Protein AF-A0A9D7F982-F1 (afdb_monomer_lite)

Radius of gyration: 15.93 Å; chains: 1; bounding box: 38×30×41 Å

Foldseek 3Di:
DPPDDAAEAEDCDPVVQVVVCVVVVPHHYYHRDLVPDDLVVVVVSCVPPAAQEAEEEQDDPQQDPPDPPNPPPDCSLCVLVSVLVNCLVRLHNKYKYKDAPSVVVPPCVQVVSQVSSCVSNVHRKDKDWDAVVVVVDPDGGIMIMIID

Structure (mmCIF, N/CA/C/O backbone):
data_AF-A0A9D7F982-F1
#
_entry.id   AF-A0A9D7F982-F1
#
loop_
_atom_site.group_PDB
_atom_site.id
_atom_site.type_symbol
_atom_site.label_atom_id
_atom_site.label_alt_id
_atom_site.label_comp_id
_atom_site.label_asym_id
_atom_site.label_entity_id
_atom_site.label_seq_id
_atom_site.pdbx_PDB_ins_code
_atom_site.Cartn_x
_atom_site.Cartn_y
_atom_site.Cartn_z
_atom_site.occupancy
_atom_site.B_iso_or_equiv
_atom_site.auth_seq_id
_atom_site.auth_comp_id
_atom_site.auth_asym_id
_atom_site.auth_atom_id
_atom_site.pdbx_PDB_model_num
ATOM 1 N N . MET A 1 1 ? -15.956 -8.334 -7.360 1.00 76.94 1 MET A N 1
ATOM 2 C CA . MET A 1 1 ? -15.111 -7.874 -6.231 1.00 76.94 1 MET A CA 1
ATOM 3 C C . MET A 1 1 ? -14.757 -9.078 -5.370 1.00 76.94 1 MET A C 1
ATOM 5 O O . MET A 1 1 ? -15.532 -10.022 -5.370 1.00 76.94 1 MET A O 1
ATOM 9 N N . ALA A 1 2 ? -13.615 -9.062 -4.675 1.00 89.44 2 ALA A N 1
ATOM 10 C CA . ALA A 1 2 ? -13.079 -10.226 -3.953 1.00 89.44 2 ALA A CA 1
ATOM 11 C C . ALA A 1 2 ? -13.659 -10.450 -2.535 1.00 89.44 2 ALA A C 1
ATOM 13 O O . ALA A 1 2 ? -13.202 -11.344 -1.837 1.00 89.44 2 ALA A O 1
ATOM 14 N N . GLY A 1 3 ? -14.651 -9.658 -2.106 1.00 94.00 3 GLY A N 1
ATOM 15 C CA . GLY A 1 3 ? -15.371 -9.868 -0.839 1.00 94.00 3 GLY A CA 1
ATOM 16 C C . GLY A 1 3 ? -14.781 -9.190 0.406 1.00 94.00 3 GLY A C 1
ATOM 17 O O . GLY A 1 3 ? -15.322 -9.381 1.487 1.00 94.00 3 GLY A O 1
ATOM 18 N N . PHE A 1 4 ? -13.718 -8.390 0.274 1.00 93.44 4 PHE A N 1
ATOM 19 C CA . PHE A 1 4 ? -13.154 -7.600 1.378 1.00 93.44 4 PHE A CA 1
ATOM 20 C C . PHE A 1 4 ? -13.937 -6.304 1.633 1.00 93.44 4 PHE A C 1
ATOM 22 O O . PHE A 1 4 ? -14.456 -5.691 0.698 1.00 93.44 4 PHE A O 1
ATOM 29 N N . GLU A 1 5 ? -13.951 -5.860 2.890 1.00 93.25 5 GLU A N 1
ATOM 30 C CA . GLU A 1 5 ? -14.476 -4.557 3.308 1.00 93.25 5 GLU A CA 1
ATOM 31 C C . GLU A 1 5 ? -13.341 -3.531 3.406 1.00 93.25 5 GLU A C 1
ATOM 33 O O . GLU A 1 5 ? -12.280 -3.803 3.970 1.00 93.25 5 GLU A O 1
ATOM 38 N N . ILE A 1 6 ? -13.560 -2.330 2.868 1.00 94.19 6 ILE A N 1
ATOM 39 C CA . ILE A 1 6 ? -12.580 -1.250 2.970 1.00 94.19 6 ILE A CA 1
ATOM 40 C C . ILE A 1 6 ? -12.813 -0.494 4.276 1.00 94.19 6 ILE A C 1
ATOM 42 O O . ILE A 1 6 ? -13.826 0.177 4.430 1.00 94.19 6 ILE A O 1
ATOM 46 N N . ALA A 1 7 ? -11.854 -0.568 5.198 1.00 93.12 7 ALA A N 1
ATOM 47 C CA . ALA A 1 7 ? -11.948 0.134 6.476 1.00 93.12 7 ALA A CA 1
ATOM 48 C C . ALA A 1 7 ? -11.544 1.615 6.373 1.00 93.12 7 ALA A C 1
ATOM 50 O O . ALA A 1 7 ? -12.203 2.481 6.951 1.00 93.12 7 ALA A O 1
ATOM 51 N N . ILE A 1 8 ? -10.444 1.905 5.665 1.00 94.75 8 ILE A N 1
ATOM 52 C CA . ILE A 1 8 ? -9.855 3.247 5.560 1.00 94.75 8 ILE A CA 1
ATOM 53 C C . ILE A 1 8 ? -9.261 3.464 4.161 1.00 94.75 8 ILE A C 1
ATOM 55 O O . ILE A 1 8 ? -8.578 2.586 3.637 1.00 94.75 8 ILE A O 1
ATOM 59 N N . GLY A 1 9 ? -9.466 4.651 3.582 1.00 95.31 9 GLY A N 1
ATOM 60 C CA . GLY A 1 9 ? -8.725 5.152 2.415 1.00 95.31 9 GLY A CA 1
ATOM 61 C C . GLY A 1 9 ? -7.849 6.360 2.764 1.00 95.31 9 GLY A C 1
ATOM 62 O O . GLY A 1 9 ? -8.221 7.164 3.614 1.00 95.31 9 GLY A O 1
ATOM 63 N N . CYS A 1 10 ? -6.692 6.527 2.120 1.00 95.12 10 CYS A N 1
ATOM 64 C CA . CYS A 1 10 ? -5.817 7.685 2.333 1.00 95.12 10 CYS A CA 1
ATOM 65 C C . CYS A 1 10 ? -5.196 8.149 1.016 1.00 95.12 10 CYS A C 1
ATOM 67 O O . CYS A 1 10 ? -4.648 7.340 0.275 1.00 95.12 10 CYS A O 1
ATOM 69 N N . ASP A 1 11 ? -5.251 9.450 0.747 1.00 95.38 11 ASP A N 1
ATOM 70 C CA . ASP A 1 11 ? -4.644 10.077 -0.428 1.00 95.38 11 ASP A CA 1
ATOM 71 C C . ASP A 1 11 ? -4.368 11.559 -0.117 1.00 95.38 11 ASP A C 1
ATOM 73 O O . ASP A 1 11 ? -5.102 12.198 0.639 1.00 95.38 11 ASP A O 1
ATOM 77 N N . ILE A 1 12 ? -3.307 12.118 -0.695 1.00 94.75 12 ILE A N 1
ATOM 78 C CA . ILE A 1 12 ? -2.966 13.542 -0.575 1.00 94.75 12 ILE A CA 1
ATOM 79 C C . ILE A 1 12 ? -3.834 14.418 -1.492 1.00 94.75 12 ILE A C 1
ATOM 81 O O . ILE A 1 12 ? -3.961 15.624 -1.283 1.00 94.75 12 ILE A O 1
ATOM 85 N N . HIS A 1 13 ? -4.434 13.823 -2.521 1.00 96.06 13 HIS A N 1
ATOM 86 C CA . HIS A 1 13 ? -5.156 14.518 -3.569 1.00 96.06 13 HIS A CA 1
ATOM 87 C C . HIS A 1 13 ? -6.659 14.588 -3.264 1.00 96.06 13 HIS A C 1
ATOM 89 O O . HIS A 1 13 ? -7.383 13.590 -3.298 1.00 96.06 13 HIS A O 1
ATOM 95 N N . GLN A 1 14 ? -7.155 15.804 -3.013 1.00 97.19 14 GLN A N 1
ATOM 96 C CA . GLN A 1 14 ? -8.559 16.054 -2.664 1.00 97.19 14 GLN A CA 1
ATOM 97 C C . GLN A 1 14 ? -9.563 15.483 -3.682 1.00 97.19 14 GLN A C 1
ATOM 99 O O . GLN A 1 14 ? -10.505 14.825 -3.240 1.00 97.19 14 GLN A O 1
ATOM 104 N N . PRO A 1 15 ? -9.397 15.647 -5.011 1.00 97.94 15 PRO A N 1
ATOM 105 C CA . PRO A 1 15 ? -10.303 15.027 -5.980 1.00 97.94 15 PRO A CA 1
ATOM 106 C C . PRO A 1 15 ? -10.348 13.494 -5.896 1.00 97.94 15 PRO A C 1
ATOM 108 O O . PRO A 1 15 ? -11.419 12.909 -6.079 1.00 97.94 15 PRO A O 1
ATOM 111 N N . SER A 1 16 ? -9.221 12.845 -5.574 1.00 96.94 16 SER A N 1
ATOM 112 C CA . SER A 1 16 ? -9.170 11.391 -5.369 1.00 96.94 16 SER A CA 1
ATOM 113 C C . SER A 1 16 ? -10.005 10.994 -4.154 1.00 96.94 16 SER A C 1
ATOM 115 O O . SER A 1 16 ? -10.853 10.113 -4.263 1.00 96.94 16 SER A O 1
ATOM 117 N N . ILE A 1 17 ? -9.847 11.699 -3.027 1.00 97.31 17 ILE A N 1
ATOM 118 C CA . ILE A 1 17 ? -10.647 11.470 -1.812 1.00 97.31 17 ILE A CA 1
ATOM 119 C C . ILE A 1 17 ? -12.132 11.736 -2.049 1.00 97.31 17 ILE A C 1
ATOM 121 O O . ILE A 1 17 ? -12.968 10.951 -1.610 1.00 97.31 17 ILE A O 1
ATOM 125 N N . THR A 1 18 ? -12.480 12.811 -2.757 1.00 97.31 18 THR A N 1
ATOM 126 C CA . THR A 1 18 ? -13.876 13.116 -3.095 1.00 97.31 18 THR A CA 1
ATOM 127 C C . THR A 1 18 ? -14.493 11.978 -3.903 1.00 97.31 18 THR A C 1
ATOM 129 O O . THR A 1 18 ? -15.548 11.467 -3.538 1.00 97.31 18 THR A O 1
ATOM 132 N N . THR A 1 19 ? -13.801 11.519 -4.948 1.00 97.88 19 THR A N 1
ATOM 133 C CA . THR A 1 19 ? -14.250 10.386 -5.769 1.00 97.88 19 THR A CA 1
ATOM 134 C C . THR A 1 19 ? -14.352 9.103 -4.945 1.00 97.88 19 THR A C 1
ATOM 136 O O . THR A 1 19 ? -15.335 8.371 -5.057 1.00 97.88 19 THR A O 1
ATOM 139 N N . PHE A 1 20 ? -13.368 8.838 -4.084 1.00 97.25 20 PHE A N 1
ATOM 140 C CA . PHE A 1 20 ? -13.359 7.675 -3.207 1.00 97.25 20 PHE A CA 1
ATOM 141 C C . PHE A 1 20 ? -14.578 7.669 -2.278 1.00 97.25 20 PHE A C 1
ATOM 143 O O . PHE A 1 20 ? -15.300 6.676 -2.266 1.00 97.25 20 PHE A O 1
ATOM 150 N N . LYS A 1 21 ? -14.867 8.784 -1.591 1.00 96.56 21 LYS A N 1
ATOM 151 C CA . LYS A 1 21 ? -16.040 8.933 -0.711 1.00 96.56 21 LYS A CA 1
ATOM 152 C C . LYS A 1 21 ? -17.358 8.724 -1.450 1.00 96.56 21 LYS A C 1
ATOM 154 O O . LYS A 1 21 ? -18.229 8.042 -0.929 1.00 96.56 21 LYS A O 1
ATOM 159 N N . THR A 1 22 ? -17.498 9.254 -2.666 1.00 97.12 22 THR A N 1
ATOM 160 C CA . THR A 1 22 ? -18.712 9.053 -3.476 1.00 97.12 22 THR A CA 1
ATOM 161 C C . THR A 1 22 ? -18.982 7.571 -3.747 1.00 97.12 22 THR A C 1
ATOM 163 O O . THR A 1 22 ? -20.133 7.150 -3.752 1.00 97.12 22 THR A O 1
ATOM 166 N N . ASN A 1 23 ? -17.929 6.770 -3.939 1.00 96.12 23 ASN A N 1
ATOM 167 C CA . ASN A 1 23 ? -18.045 5.332 -4.200 1.00 96.12 23 ASN A CA 1
ATOM 168 C C . ASN A 1 23 ? -18.026 4.473 -2.919 1.00 96.12 23 ASN A C 1
ATOM 170 O O . ASN A 1 23 ? -18.367 3.295 -2.968 1.00 96.12 23 ASN A O 1
ATOM 174 N N . HIS A 1 24 ? -17.640 5.055 -1.780 1.00 95.38 24 HIS A N 1
ATOM 175 C CA . HIS A 1 24 ? -17.482 4.381 -0.490 1.00 95.38 24 HIS A CA 1
ATOM 176 C C . HIS A 1 24 ? -18.034 5.271 0.643 1.00 95.38 24 HIS A C 1
ATOM 178 O O . HIS A 1 24 ? -17.274 5.717 1.506 1.00 95.38 24 HIS A O 1
ATOM 184 N N . PRO A 1 25 ? -19.348 5.567 0.654 1.00 92.81 25 PRO A N 1
ATOM 185 C CA . PRO A 1 25 ? -19.927 6.619 1.500 1.00 92.81 25 PRO A CA 1
ATOM 186 C C . PRO A 1 25 ? -19.778 6.368 3.006 1.00 92.81 25 PRO A C 1
ATOM 188 O O . PRO A 1 25 ? -19.749 7.317 3.783 1.00 92.81 25 PRO A O 1
ATOM 191 N N . ASN A 1 26 ? -19.642 5.102 3.409 1.00 91.75 26 ASN A N 1
ATOM 192 C CA . ASN A 1 26 ? -19.520 4.692 4.810 1.00 91.75 26 ASN A CA 1
ATOM 193 C C . ASN A 1 26 ? -18.070 4.403 5.233 1.00 91.75 26 ASN A C 1
ATOM 195 O O . ASN A 1 26 ? -17.839 3.928 6.341 1.00 91.75 26 ASN A O 1
ATOM 199 N N . VAL A 1 27 ? -17.095 4.648 4.353 1.00 93.50 27 VAL A N 1
ATOM 200 C CA . VAL A 1 27 ? -15.686 4.346 4.613 1.00 93.50 27 VAL A CA 1
ATOM 201 C C . VAL A 1 27 ? -14.963 5.602 5.072 1.00 93.50 27 VAL A C 1
ATOM 203 O O . VAL A 1 27 ? -15.062 6.667 4.457 1.00 93.50 27 VAL A O 1
ATOM 206 N N . PHE A 1 28 ? -14.185 5.474 6.144 1.00 92.25 28 PHE A N 1
ATOM 207 C CA . PHE A 1 28 ? -13.344 6.566 6.611 1.00 92.25 28 PHE A CA 1
ATOM 208 C C . PHE A 1 28 ? -12.257 6.875 5.583 1.00 92.25 28 PHE A C 1
ATOM 210 O O . PHE A 1 28 ? -11.553 5.990 5.104 1.00 92.25 28 PHE A O 1
ATOM 217 N N . SER A 1 29 ? -12.083 8.151 5.254 1.00 93.50 29 SER A N 1
ATOM 218 C CA . SER A 1 29 ? -11.042 8.575 4.322 1.00 93.50 29 SER A CA 1
ATOM 219 C C . SER A 1 29 ? -10.207 9.701 4.916 1.00 93.50 29 SER A C 1
ATOM 221 O O . SER A 1 29 ? -10.765 10.688 5.405 1.00 93.50 29 SER A O 1
ATOM 223 N N . VAL A 1 30 ? -8.893 9.597 4.798 1.00 93.62 30 VAL A N 1
ATOM 224 C CA . VAL A 1 30 ? -7.931 10.586 5.271 1.00 93.62 30 VAL A CA 1
ATOM 225 C C . VAL A 1 30 ? -7.385 11.353 4.073 1.00 93.62 30 VAL A C 1
ATOM 227 O O . VAL A 1 30 ? -6.734 10.781 3.202 1.00 93.62 30 VAL A O 1
ATOM 230 N N . LEU A 1 31 ? -7.649 12.658 4.031 1.00 94.88 31 LEU A N 1
ATOM 231 C CA . LEU A 1 31 ? -6.965 13.558 3.111 1.00 94.88 31 LEU A CA 1
ATOM 232 C C . LEU A 1 31 ? -5.654 14.009 3.747 1.00 94.88 31 LEU A C 1
ATOM 234 O O . LEU A 1 31 ? -5.672 14.720 4.753 1.00 94.88 31 LEU A O 1
ATOM 238 N N . GLY A 1 32 ? -4.525 13.635 3.158 1.00 92.69 32 GLY A N 1
ATOM 239 C CA . GLY A 1 32 ? -3.234 14.085 3.657 1.00 92.69 32 GLY A CA 1
ATOM 240 C C . GLY A 1 32 ? -2.040 13.378 3.040 1.00 92.69 32 GLY A C 1
ATOM 241 O O . GLY A 1 32 ? -2.144 12.303 2.456 1.00 92.69 32 GLY A O 1
ATOM 242 N N . ASP A 1 33 ? -0.876 14.005 3.197 1.00 91.88 33 ASP A N 1
ATOM 243 C CA . ASP A 1 33 ? 0.404 13.380 2.880 1.00 91.88 33 ASP A CA 1
ATOM 244 C C . ASP A 1 33 ? 0.649 12.235 3.862 1.00 91.88 33 ASP A C 1
ATOM 246 O O . ASP A 1 33 ? 0.775 12.472 5.067 1.00 91.88 33 ASP A O 1
ATOM 250 N N . VAL A 1 34 ? 0.756 11.011 3.347 1.00 90.69 34 VAL A N 1
ATOM 251 C CA . VAL A 1 34 ? 1.010 9.808 4.146 1.00 90.69 34 VAL A CA 1
ATOM 252 C C . VAL A 1 34 ? 2.216 9.981 5.077 1.00 90.69 34 VAL A C 1
ATOM 254 O O . VAL A 1 34 ? 2.153 9.525 6.214 1.00 90.69 34 VAL A O 1
ATOM 257 N N . LYS A 1 35 ? 3.246 10.749 4.680 1.00 90.19 35 LYS A N 1
ATOM 258 C CA . LYS A 1 35 ? 4.423 11.069 5.514 1.00 90.19 35 LYS A CA 1
ATOM 259 C C . LYS A 1 35 ? 4.078 11.836 6.793 1.00 90.19 35 LYS A C 1
ATOM 261 O O . LYS A 1 35 ? 4.765 11.717 7.801 1.00 90.19 35 LYS A O 1
ATOM 266 N N . LYS A 1 36 ? 3.030 12.661 6.748 1.00 90.06 36 LYS A N 1
ATOM 267 C CA . LYS A 1 36 ? 2.593 13.539 7.849 1.00 90.06 36 LYS A CA 1
ATOM 268 C C . LYS A 1 36 ? 1.422 12.961 8.633 1.00 90.06 36 LYS A C 1
ATOM 270 O O . LYS A 1 36 ? 1.106 13.447 9.717 1.00 90.06 36 LYS A O 1
ATOM 275 N N . VAL A 1 37 ? 0.772 11.937 8.092 1.00 86.62 37 VAL A N 1
ATOM 276 C CA . VAL A 1 37 ? -0.309 11.238 8.773 1.00 86.62 37 VAL A CA 1
ATOM 277 C C . VAL A 1 37 ? 0.256 10.510 9.992 1.00 86.62 37 VAL A C 1
ATOM 279 O O . VAL A 1 37 ? 1.164 9.675 9.891 1.00 86.62 37 VAL A O 1
ATOM 282 N N . ASN A 1 38 ? -0.301 10.839 11.158 1.00 82.62 38 ASN A N 1
ATOM 283 C CA . ASN A 1 38 ? -0.009 10.141 12.399 1.00 82.62 38 ASN A CA 1
ATOM 284 C C . ASN A 1 38 ? -0.630 8.736 12.333 1.00 82.62 38 ASN A C 1
ATOM 286 O O . ASN A 1 38 ? -1.852 8.633 12.297 1.00 82.62 38 ASN A O 1
ATOM 290 N N . PRO A 1 39 ? 0.154 7.650 12.374 1.00 75.44 39 PRO A N 1
ATOM 291 C CA . PRO A 1 39 ? -0.391 6.303 12.262 1.00 75.44 39 PRO A CA 1
ATOM 292 C C . PRO A 1 39 ? -1.354 5.957 13.407 1.00 75.44 39 PRO A C 1
ATOM 294 O O . PRO A 1 39 ? -2.281 5.173 13.227 1.00 75.44 39 PRO A O 1
ATOM 297 N N . ASN A 1 40 ? -1.197 6.572 14.584 1.00 81.56 40 ASN A N 1
ATOM 298 C CA . ASN A 1 40 ? -2.094 6.331 15.714 1.00 81.56 40 ASN A CA 1
ATOM 299 C C . ASN A 1 40 ? -3.524 6.830 15.463 1.00 81.56 40 ASN A C 1
ATOM 301 O O . ASN A 1 40 ? -4.449 6.289 16.066 1.00 81.56 40 ASN A O 1
ATOM 305 N N . SER A 1 41 ? -3.738 7.788 14.550 1.00 86.19 41 SER A N 1
ATOM 306 C CA . SER A 1 41 ? -5.104 8.171 14.172 1.00 86.19 41 SER A CA 1
ATOM 307 C C . SER A 1 41 ? -5.829 7.028 13.458 1.00 86.19 41 SER A C 1
ATOM 309 O O . SER A 1 41 ? -7.036 6.882 13.618 1.00 86.19 41 SER A O 1
ATOM 311 N N . PHE A 1 42 ? -5.107 6.149 12.754 1.00 87.25 42 PHE A N 1
ATOM 312 C CA . PHE A 1 42 ? -5.701 4.981 12.100 1.00 87.25 42 PHE A CA 1
ATOM 313 C C . PHE A 1 42 ? -6.165 3.971 13.144 1.00 87.25 42 PHE A C 1
ATOM 315 O O . PHE A 1 42 ? -7.266 3.453 13.024 1.00 87.25 42 PHE A O 1
ATOM 322 N N . LYS A 1 43 ? -5.393 3.751 14.216 1.00 85.38 43 LYS A N 1
ATOM 323 C CA . LYS A 1 43 ? -5.826 2.889 15.330 1.00 85.38 43 LYS A CA 1
ATOM 324 C C . LYS A 1 43 ? -7.104 3.398 15.998 1.00 85.38 43 LYS A C 1
ATOM 326 O O . LYS A 1 43 ? -7.961 2.591 16.336 1.00 85.38 43 LYS A O 1
ATOM 331 N N . GLN A 1 44 ? -7.238 4.717 16.153 1.00 86.88 44 GLN A N 1
ATOM 332 C CA . GLN A 1 44 ? -8.456 5.332 16.692 1.00 86.88 44 GLN A CA 1
ATOM 333 C C . GLN A 1 44 ? -9.655 5.128 15.757 1.00 86.88 44 GLN A C 1
ATOM 335 O O . GLN A 1 44 ? -10.720 4.747 16.220 1.00 86.88 44 GLN A O 1
ATOM 340 N N . ILE A 1 45 ? -9.475 5.320 14.446 1.00 88.88 45 ILE A N 1
ATOM 341 C CA . ILE A 1 45 ? -10.534 5.095 13.443 1.00 88.88 45 ILE A CA 1
ATOM 342 C C . ILE A 1 45 ? -10.942 3.614 13.372 1.00 88.88 45 ILE A C 1
ATOM 344 O O . ILE A 1 45 ? -12.108 3.284 13.152 1.00 88.88 45 ILE A O 1
ATOM 348 N N . LEU A 1 46 ? -9.979 2.707 13.533 1.00 90.12 46 LEU A N 1
ATOM 349 C CA . LEU A 1 46 ? -10.231 1.270 13.523 1.00 90.12 46 LEU A CA 1
ATOM 350 C C . LEU A 1 46 ? -10.979 0.800 14.774 1.00 90.12 46 LEU A C 1
ATOM 352 O O . LEU A 1 46 ? -11.640 -0.231 14.693 1.00 90.12 46 LEU A O 1
ATOM 356 N N . ASP A 1 47 ? -10.915 1.544 15.881 1.00 89.81 47 ASP A N 1
ATOM 357 C CA . ASP A 1 47 ? -11.596 1.239 17.147 1.00 89.81 47 ASP A CA 1
ATOM 358 C C . ASP A 1 47 ? -11.344 -0.204 17.622 1.00 89.81 47 ASP A C 1
ATOM 360 O O . ASP A 1 47 ? -12.245 -1.011 17.834 1.00 89.81 47 ASP A O 1
ATOM 364 N N . GLY A 1 48 ? -10.065 -0.583 17.670 1.00 86.38 48 GLY A N 1
ATOM 365 C CA . GLY A 1 48 ? -9.641 -1.929 18.066 1.00 86.38 48 GLY A CA 1
ATOM 366 C C . GLY A 1 48 ? -9.812 -3.012 16.994 1.00 86.38 48 GLY A C 1
ATOM 367 O O . GLY A 1 48 ? -9.329 -4.126 17.195 1.00 86.38 48 GLY A O 1
ATOM 368 N N . ARG A 1 49 ? -10.417 -2.709 15.835 1.00 90.00 49 ARG A N 1
ATOM 369 C CA . ARG A 1 49 ? -10.450 -3.642 14.698 1.00 90.00 49 ARG A CA 1
ATOM 370 C C . ARG A 1 49 ? -9.047 -3.859 14.133 1.00 90.00 49 ARG A C 1
ATOM 372 O O . ARG A 1 49 ? -8.286 -2.913 13.923 1.00 90.00 49 ARG A O 1
ATOM 379 N N . GLN A 1 50 ? -8.722 -5.116 13.850 1.00 91.38 50 GLN A N 1
ATOM 380 C CA . GLN A 1 50 ? -7.491 -5.475 13.154 1.00 91.38 50 GLN A CA 1
ATOM 381 C C . GLN A 1 50 ? -7.649 -5.227 11.649 1.00 91.38 50 GLN A C 1
ATOM 383 O O . GLN A 1 50 ? -8.708 -5.476 11.079 1.00 91.38 50 GLN A O 1
ATOM 388 N N . VAL A 1 51 ? -6.586 -4.754 10.999 1.00 93.69 51 VAL A N 1
ATOM 389 C CA . VAL A 1 51 ? -6.518 -4.689 9.535 1.00 93.69 51 VAL A CA 1
ATOM 390 C C . VAL A 1 51 ? -6.002 -6.027 9.029 1.00 93.69 51 VAL A C 1
ATOM 392 O O . VAL A 1 51 ? -4.868 -6.386 9.318 1.00 93.69 51 VAL A O 1
ATOM 395 N N . ASP A 1 52 ? -6.808 -6.764 8.269 1.00 96.38 52 ASP A N 1
ATOM 396 C CA . ASP A 1 52 ? -6.349 -8.017 7.660 1.00 96.38 52 ASP A CA 1
ATOM 397 C C . ASP A 1 52 ? -5.460 -7.767 6.437 1.00 96.38 52 ASP A C 1
ATOM 399 O O . ASP A 1 52 ? -4.457 -8.454 6.256 1.00 96.38 52 ASP A O 1
ATOM 403 N N . VAL A 1 53 ? -5.802 -6.765 5.620 1.00 97.00 53 VAL A N 1
ATOM 404 C CA . VAL A 1 53 ? -5.125 -6.472 4.350 1.00 97.00 53 VAL A CA 1
ATOM 405 C C . VAL A 1 53 ? -4.713 -5.007 4.288 1.00 97.00 53 VAL A C 1
ATOM 407 O O . VAL A 1 53 ? -5.554 -4.117 4.418 1.00 97.00 53 VAL A O 1
ATOM 410 N N . LEU A 1 54 ? -3.432 -4.749 4.026 1.00 96.62 54 LEU A N 1
ATOM 411 C CA . LEU A 1 54 ? -2.925 -3.412 3.716 1.00 96.62 54 LEU A CA 1
ATOM 412 C C . LEU A 1 54 ? -2.564 -3.316 2.230 1.00 96.62 54 LEU A C 1
ATOM 414 O O . LEU A 1 54 ? -1.699 -4.043 1.746 1.00 96.62 54 LEU A O 1
ATOM 418 N N . ILE A 1 55 ? -3.208 -2.397 1.510 1.00 96.75 55 ILE A N 1
ATOM 419 C CA . ILE A 1 55 ? -3.016 -2.201 0.067 1.00 96.75 55 ILE A CA 1
ATOM 420 C C . ILE A 1 55 ? -2.423 -0.815 -0.182 1.00 96.75 55 ILE A C 1
ATOM 422 O O . ILE A 1 55 ? -2.875 0.169 0.403 1.00 96.75 55 ILE A O 1
ATOM 426 N N . GLY A 1 56 ? -1.433 -0.723 -1.066 1.00 94.56 56 GLY A N 1
ATOM 427 C CA . GLY A 1 56 ? -0.807 0.540 -1.441 1.00 94.56 56 GLY A CA 1
ATOM 428 C C . GLY A 1 56 ? -0.354 0.574 -2.896 1.00 94.56 56 GLY A C 1
ATOM 429 O O . GLY A 1 56 ? -0.027 -0.446 -3.497 1.00 94.56 56 GLY A O 1
ATOM 430 N N . GLY A 1 57 ? -0.301 1.782 -3.449 1.00 91.25 57 GLY A N 1
ATOM 431 C CA . GLY A 1 57 ? 0.413 2.087 -4.684 1.00 91.25 57 GLY A CA 1
ATOM 432 C C . GLY A 1 57 ? 1.375 3.232 -4.405 1.00 91.25 57 GLY A C 1
ATOM 433 O O . GLY A 1 57 ? 0.957 4.281 -3.912 1.00 91.25 57 GLY A O 1
ATOM 434 N N . VAL A 1 58 ? 2.665 3.034 -4.672 1.00 83.81 58 VAL A N 1
ATOM 435 C CA . VAL A 1 58 ? 3.693 4.049 -4.394 1.00 83.81 58 VAL A CA 1
ATOM 436 C C . VAL A 1 58 ? 4.155 4.709 -5.691 1.00 83.81 58 VAL A C 1
ATOM 438 O O . VAL A 1 58 ? 4.453 4.017 -6.668 1.00 83.81 58 VAL A O 1
ATOM 441 N N . PRO A 1 59 ? 4.228 6.050 -5.749 1.00 76.25 59 PRO A N 1
ATOM 442 C CA . PRO A 1 59 ? 4.608 6.731 -6.974 1.00 76.25 59 PRO A CA 1
ATOM 443 C C . PRO A 1 59 ? 6.083 6.466 -7.289 1.00 76.25 59 PRO A C 1
ATOM 445 O O . PRO A 1 59 ? 6.974 6.714 -6.483 1.00 76.25 59 PRO A O 1
ATOM 448 N N . CYS A 1 60 ? 6.347 6.007 -8.507 1.00 65.69 60 CYS A N 1
ATOM 449 C CA . CYS A 1 60 ? 7.681 5.651 -8.973 1.00 65.69 60 CYS A CA 1
ATOM 450 C C . CYS A 1 60 ? 8.172 6.674 -10.008 1.00 65.69 60 CYS A C 1
ATOM 452 O O . CYS A 1 60 ? 8.199 6.411 -11.210 1.00 65.69 60 CYS A O 1
ATOM 454 N N . GLN A 1 61 ? 8.488 7.893 -9.560 1.00 57.31 61 GLN A N 1
ATOM 455 C CA . GLN A 1 61 ? 8.896 8.972 -10.475 1.00 57.31 61 GLN A CA 1
ATOM 456 C C . GLN A 1 61 ? 10.387 8.921 -10.852 1.00 57.31 61 GLN A C 1
ATOM 458 O O . GLN A 1 61 ? 10.746 9.318 -11.966 1.00 57.31 61 GLN A O 1
ATOM 463 N N . GLY A 1 62 ? 11.246 8.385 -9.976 1.00 53.09 62 GLY A N 1
ATOM 464 C CA . GLY A 1 62 ? 12.688 8.276 -10.219 1.00 53.09 62 GLY A CA 1
ATOM 465 C C . GLY A 1 62 ? 13.117 7.097 -11.100 1.00 53.09 62 GLY A C 1
ATOM 466 O O . GLY A 1 62 ? 14.236 7.107 -11.608 1.00 53.09 62 GLY A O 1
ATOM 467 N N . PHE A 1 63 ? 12.243 6.106 -11.317 1.00 52.88 63 PHE A N 1
ATOM 468 C CA . PHE A 1 63 ? 12.596 4.856 -12.010 1.00 52.88 63 PHE A CA 1
ATOM 469 C C . PHE A 1 63 ? 11.758 4.558 -13.262 1.00 52.88 63 PHE A C 1
ATOM 471 O O . PHE A 1 63 ? 11.830 3.463 -13.821 1.00 52.88 63 PHE A O 1
ATOM 478 N N . SER A 1 64 ? 10.958 5.517 -13.740 1.00 48.25 64 SER A N 1
ATOM 479 C CA . SER A 1 64 ? 10.237 5.331 -15.003 1.00 48.25 64 SER A CA 1
ATOM 480 C C . SER A 1 64 ? 11.217 5.280 -16.186 1.00 48.25 64 SER A C 1
ATOM 482 O O . SER A 1 64 ? 12.129 6.102 -16.277 1.00 48.25 64 SER A O 1
ATOM 484 N N . LEU A 1 65 ? 10.994 4.358 -17.132 1.00 48.81 65 LEU A N 1
ATOM 485 C CA . LEU A 1 65 ? 11.782 4.224 -18.372 1.00 48.81 65 LEU A CA 1
ATOM 486 C C . LEU A 1 65 ? 11.863 5.535 -19.184 1.00 48.81 65 LEU A C 1
ATOM 488 O O . LEU A 1 65 ? 12.808 5.740 -19.941 1.00 48.81 65 LEU A O 1
ATOM 492 N N . ASN A 1 66 ? 10.888 6.431 -19.002 1.00 45.44 66 ASN A N 1
ATOM 493 C CA . ASN A 1 66 ? 10.786 7.710 -19.701 1.00 45.44 66 ASN A CA 1
ATOM 494 C C . ASN A 1 66 ? 11.556 8.861 -19.031 1.00 45.44 66 ASN A C 1
ATOM 496 O O . ASN A 1 66 ? 11.671 9.931 -19.626 1.00 45.44 66 ASN A O 1
ATOM 500 N N . ASN A 1 67 ? 12.091 8.674 -17.820 1.00 44.09 67 ASN A N 1
ATOM 501 C CA . ASN A 1 67 ? 12.831 9.712 -17.109 1.00 44.09 67 ASN A CA 1
ATOM 502 C C . ASN A 1 67 ? 14.334 9.382 -17.114 1.00 44.09 67 ASN A C 1
ATOM 504 O O . ASN A 1 67 ? 14.841 8.664 -16.258 1.00 44.09 67 ASN A O 1
ATOM 508 N N . ARG A 1 68 ? 15.066 9.908 -18.110 1.00 41.56 68 ARG A N 1
ATOM 509 C CA . ARG A 1 68 ? 16.521 9.687 -18.303 1.00 41.56 68 ARG A CA 1
ATOM 510 C C . ARG A 1 68 ? 17.394 10.226 -17.163 1.00 41.56 68 ARG A C 1
ATOM 512 O O . ARG A 1 68 ? 18.586 9.934 -17.115 1.00 41.56 68 ARG A O 1
ATOM 519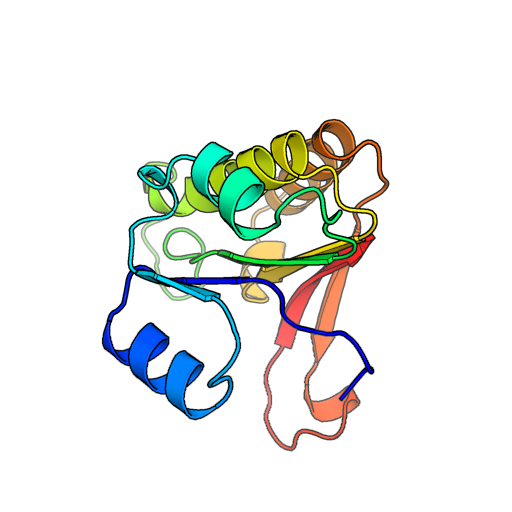 N N . LYS A 1 69 ? 16.825 11.003 -16.240 1.00 42.62 69 LYS A N 1
ATOM 520 C CA . LYS A 1 69 ? 17.508 11.478 -15.040 1.00 42.62 69 LYS A CA 1
ATOM 521 C C . LYS A 1 69 ? 17.228 10.512 -13.889 1.00 42.62 69 LYS A C 1
ATOM 523 O O . LYS A 1 69 ? 16.275 10.691 -13.137 1.00 42.62 69 LYS A O 1
ATOM 528 N N . ARG A 1 70 ? 18.077 9.485 -13.772 1.00 50.09 70 ARG A N 1
ATOM 529 C CA . ARG A 1 70 ? 18.166 8.560 -12.626 1.00 50.09 70 ARG A CA 1
ATOM 530 C C . ARG A 1 70 ? 18.567 9.325 -11.359 1.00 50.09 70 ARG A C 1
ATOM 532 O O . ARG A 1 70 ? 19.694 9.218 -10.886 1.00 50.09 70 ARG A O 1
ATOM 539 N N . HIS A 1 71 ? 17.682 10.155 -10.825 1.00 49.72 71 HIS A N 1
ATOM 540 C CA . HIS A 1 71 ? 17.922 10.806 -9.547 1.00 49.72 71 HIS A CA 1
ATOM 541 C C . HIS A 1 71 ? 17.556 9.821 -8.437 1.00 49.72 71 HIS A C 1
ATOM 543 O O . HIS A 1 71 ? 16.409 9.741 -8.006 1.00 49.72 71 HIS A O 1
ATOM 549 N N . GLN A 1 72 ? 18.560 9.081 -7.959 1.00 49.78 72 GLN A N 1
ATOM 550 C CA . GLN A 1 72 ? 18.484 8.311 -6.708 1.00 49.78 72 GLN A CA 1
ATOM 551 C C . GLN A 1 72 ? 18.061 9.192 -5.511 1.00 49.78 72 GLN A C 1
ATOM 553 O O . GLN A 1 72 ? 17.545 8.679 -4.528 1.00 49.78 72 GLN A O 1
ATOM 558 N N . ALA A 1 73 ? 18.222 10.516 -5.626 1.00 53.97 73 ALA A N 1
ATOM 559 C CA . ALA A 1 73 ? 17.880 11.513 -4.615 1.00 53.97 73 ALA A CA 1
ATOM 560 C C . ALA A 1 73 ? 16.411 11.994 -4.626 1.00 53.97 73 ALA A C 1
ATOM 562 O O . ALA A 1 73 ? 16.077 12.902 -3.870 1.00 53.97 73 ALA A O 1
ATOM 563 N N . ASP A 1 74 ? 15.527 11.455 -5.477 1.00 63.69 74 ASP A N 1
ATOM 564 C CA . ASP A 1 74 ? 14.105 11.820 -5.413 1.00 63.69 74 ASP A CA 1
ATOM 565 C C . ASP A 1 74 ? 13.457 11.192 -4.170 1.00 63.69 74 ASP A C 1
ATOM 567 O O . ASP A 1 74 ? 13.276 9.976 -4.102 1.00 63.69 74 ASP A O 1
ATOM 571 N N . GLU A 1 75 ? 13.079 12.022 -3.195 1.00 64.75 75 GLU A N 1
ATOM 572 C CA . GLU A 1 75 ? 12.433 11.595 -1.947 1.00 64.75 75 GLU A CA 1
ATOM 573 C C . GLU A 1 75 ? 11.171 10.751 -2.175 1.00 64.75 75 GLU A C 1
ATOM 575 O O . GLU A 1 75 ? 10.786 9.956 -1.318 1.00 64.75 75 GLU A O 1
ATOM 580 N N . ARG A 1 76 ? 10.519 10.873 -3.338 1.00 66.81 76 ARG A N 1
ATOM 581 C CA . ARG A 1 76 ? 9.334 10.071 -3.673 1.00 66.81 76 ARG A CA 1
ATOM 582 C C . ARG A 1 76 ? 9.667 8.596 -3.853 1.00 66.81 76 ARG A C 1
ATOM 584 O O . ARG A 1 76 ? 8.810 7.757 -3.594 1.00 66.81 76 ARG A O 1
ATOM 591 N N . ASN A 1 77 ? 10.914 8.271 -4.197 1.00 67.06 77 ASN A N 1
ATOM 592 C CA . ASN A 1 77 ? 11.402 6.894 -4.223 1.00 67.06 77 ASN A CA 1
ATOM 593 C C . ASN A 1 77 ? 11.417 6.254 -2.828 1.00 67.06 77 ASN A C 1
ATOM 595 O O . ASN A 1 77 ? 11.493 5.037 -2.736 1.00 67.06 77 ASN A O 1
ATOM 599 N N . LEU A 1 78 ? 11.326 7.046 -1.753 1.00 77.12 78 LEU A N 1
ATOM 600 C CA . LEU A 1 78 ? 11.293 6.566 -0.372 1.00 77.12 78 LEU A CA 1
ATOM 601 C C . LEU A 1 78 ? 9.867 6.385 0.163 1.00 77.12 78 LEU A C 1
ATOM 603 O O . LEU A 1 78 ? 9.706 5.946 1.296 1.00 77.12 78 LEU A O 1
ATOM 607 N N . LEU A 1 79 ? 8.819 6.665 -0.623 1.00 86.75 79 LEU A N 1
ATOM 608 C CA . LEU A 1 79 ? 7.432 6.528 -0.155 1.00 86.75 79 LEU A CA 1
ATOM 609 C C . LEU A 1 79 ? 7.034 5.078 0.166 1.00 86.75 79 LEU A C 1
ATOM 611 O O . LEU A 1 79 ? 6.103 4.866 0.938 1.00 86.75 79 LEU A O 1
ATOM 615 N N . TYR A 1 80 ? 7.763 4.074 -0.332 1.00 88.62 80 TYR A N 1
ATOM 616 C CA . TYR A 1 80 ? 7.581 2.689 0.124 1.00 88.62 80 TYR A CA 1
ATOM 617 C C . TYR A 1 80 ? 7.963 2.500 1.604 1.00 88.62 80 TYR A C 1
ATOM 619 O O . TYR A 1 80 ? 7.399 1.640 2.276 1.00 88.62 80 TYR A O 1
ATOM 627 N N . LYS A 1 81 ? 8.846 3.343 2.158 1.00 90.50 81 LYS A N 1
ATOM 628 C CA . LYS A 1 81 ? 9.180 3.324 3.590 1.00 90.50 81 LYS A CA 1
ATOM 629 C C . LYS A 1 81 ? 8.003 3.759 4.453 1.00 90.50 81 LYS A C 1
ATOM 631 O O . LYS A 1 81 ? 7.829 3.251 5.556 1.00 90.50 81 LYS A O 1
ATOM 636 N N . GLU A 1 82 ? 7.151 4.639 3.931 1.00 92.62 82 GLU A N 1
ATOM 637 C CA . GLU A 1 82 ? 5.890 4.977 4.587 1.00 92.62 82 GLU A CA 1
ATOM 638 C C . GLU A 1 82 ? 4.943 3.781 4.598 1.00 92.62 82 GLU A C 1
ATOM 640 O O . GLU A 1 82 ? 4.355 3.488 5.633 1.00 92.62 82 GLU A O 1
ATOM 645 N N . PHE A 1 83 ? 4.861 3.023 3.502 1.00 93.62 83 PHE A N 1
ATOM 646 C CA . PHE A 1 83 ? 4.109 1.767 3.486 1.00 93.62 83 PHE A CA 1
ATOM 647 C C . PHE A 1 83 ? 4.622 0.795 4.562 1.00 93.62 83 PHE A C 1
ATOM 649 O O . PHE A 1 83 ? 3.834 0.310 5.370 1.00 93.62 83 PHE A O 1
ATOM 656 N N . ILE A 1 84 ? 5.943 0.607 4.665 1.00 94.25 84 ILE A N 1
ATOM 657 C CA . ILE A 1 84 ? 6.579 -0.199 5.723 1.00 94.25 84 ILE A CA 1
ATOM 658 C C . ILE A 1 84 ? 6.238 0.326 7.128 1.00 94.25 84 ILE A C 1
ATOM 660 O O . ILE A 1 84 ? 5.957 -0.463 8.032 1.00 94.25 84 ILE A O 1
ATOM 664 N N . ARG A 1 85 ? 6.215 1.651 7.336 1.00 93.50 85 ARG A N 1
ATOM 665 C CA . ARG A 1 85 ? 5.803 2.258 8.614 1.00 93.50 85 ARG A CA 1
ATOM 666 C C . ARG A 1 85 ? 4.377 1.846 8.996 1.00 93.50 85 ARG A C 1
ATOM 668 O O . ARG A 1 85 ? 4.135 1.542 10.164 1.00 93.50 85 ARG A O 1
ATOM 675 N N . PHE A 1 86 ? 3.455 1.787 8.034 1.00 94.19 86 PHE A N 1
ATOM 676 C CA . PHE A 1 86 ? 2.092 1.300 8.268 1.00 94.19 86 PHE A CA 1
ATOM 677 C C . PHE A 1 86 ? 2.023 -0.217 8.468 1.00 94.19 86 PHE A C 1
ATOM 679 O O . PHE A 1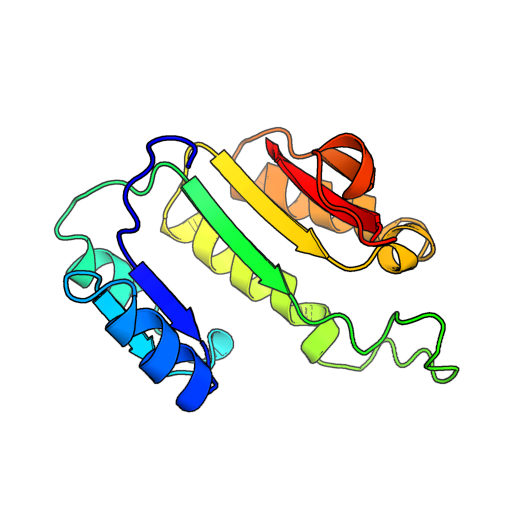 86 ? 1.266 -0.650 9.334 1.00 94.19 86 PHE A O 1
ATOM 686 N N . VAL A 1 87 ? 2.839 -1.013 7.765 1.00 95.44 87 VAL A N 1
ATOM 687 C CA . VAL A 1 87 ? 2.957 -2.466 8.004 1.00 95.44 87 VAL A CA 1
ATOM 688 C C . VAL A 1 87 ? 3.332 -2.737 9.463 1.00 95.44 87 VAL A C 1
ATOM 690 O O . VAL A 1 87 ? 2.604 -3.446 10.152 1.00 95.44 87 VAL A O 1
ATOM 693 N N . LYS A 1 88 ? 4.392 -2.092 9.973 1.00 94.25 88 LYS A N 1
ATOM 694 C CA . LYS A 1 88 ? 4.845 -2.263 11.369 1.00 94.25 88 LYS A CA 1
ATOM 695 C C . LYS A 1 88 ? 3.790 -1.850 12.392 1.00 94.25 88 LYS A C 1
ATOM 697 O O . LYS A 1 88 ? 3.695 -2.436 13.465 1.00 94.25 88 LYS A O 1
ATOM 702 N N . LEU A 1 89 ? 3.018 -0.806 12.092 1.00 92.06 89 LEU A N 1
ATOM 703 C CA . LEU A 1 89 ? 2.024 -0.285 13.024 1.00 92.06 89 LEU A CA 1
ATOM 704 C C . LEU A 1 89 ? 0.746 -1.136 13.065 1.00 92.06 89 LEU A C 1
ATOM 706 O O . LEU A 1 89 ? 0.206 -1.381 14.149 1.00 92.06 89 LEU A O 1
ATOM 710 N N . LEU A 1 90 ? 0.222 -1.478 11.888 1.00 92.81 90 LEU A N 1
ATOM 711 C CA . LEU A 1 90 ? -1.076 -2.130 11.731 1.00 92.81 90 LEU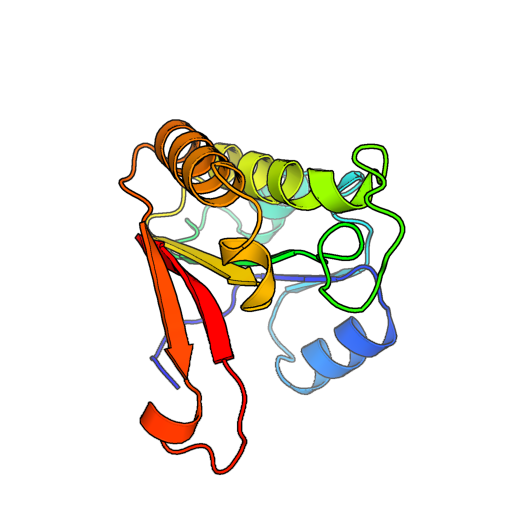 A CA 1
ATOM 712 C C . LEU A 1 90 ? -0.975 -3.652 11.822 1.00 92.81 90 LEU A C 1
ATOM 714 O O . LEU A 1 90 ? -1.985 -4.288 12.109 1.00 92.81 90 LEU A O 1
ATOM 718 N N . ASN A 1 91 ? 0.223 -4.208 11.616 1.00 93.81 91 ASN A N 1
ATOM 719 C CA . ASN A 1 91 ? 0.507 -5.639 11.633 1.00 93.81 91 ASN A CA 1
ATOM 720 C C . ASN A 1 91 ? -0.528 -6.457 10.827 1.00 93.81 91 ASN A C 1
ATOM 722 O O . ASN A 1 91 ? -1.240 -7.288 11.407 1.00 93.81 91 ASN A O 1
ATOM 726 N N . PRO A 1 92 ? -0.688 -6.160 9.518 1.00 96.00 92 PRO A N 1
ATOM 727 C CA . PRO A 1 92 ? -1.672 -6.832 8.684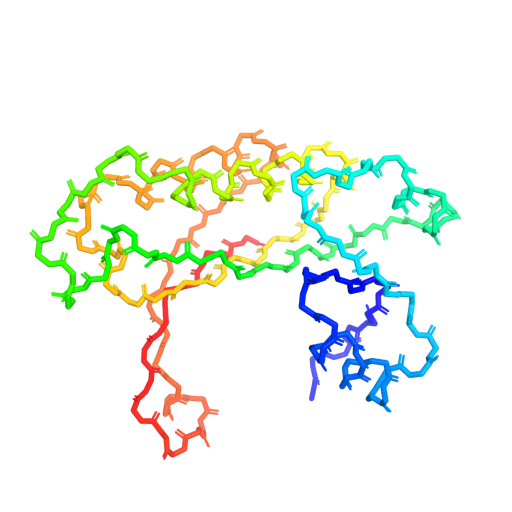 1.00 96.00 92 PRO A CA 1
ATOM 728 C C . PRO A 1 92 ? -1.284 -8.287 8.417 1.00 96.00 92 PRO A C 1
ATOM 730 O O . PRO A 1 92 ? -0.112 -8.647 8.491 1.00 96.00 92 PRO A O 1
ATOM 733 N N . LYS A 1 93 ? -2.266 -9.120 8.059 1.00 96.25 93 LYS A N 1
ATOM 734 C CA . LYS A 1 93 ? -2.029 -10.520 7.666 1.00 96.25 93 LYS A CA 1
ATOM 735 C C . LYS A 1 93 ? -1.520 -10.640 6.231 1.00 96.25 93 LYS A C 1
ATOM 737 O O . LYS A 1 93 ? -0.793 -11.574 5.931 1.00 96.25 93 LYS A O 1
ATOM 742 N N . VAL A 1 94 ? -1.935 -9.713 5.369 1.00 97.06 94 VAL A N 1
ATOM 743 C CA . VAL A 1 94 ? -1.632 -9.678 3.933 1.00 97.06 94 VAL A CA 1
ATOM 744 C C . VAL A 1 94 ? -1.249 -8.257 3.545 1.00 97.06 94 VAL A C 1
ATOM 746 O O . VAL A 1 94 ? -1.864 -7.280 3.993 1.00 97.06 94 VAL A O 1
ATOM 749 N N . VAL A 1 95 ? -0.267 -8.131 2.658 1.00 97.75 95 VAL A N 1
ATOM 750 C CA . VAL A 1 95 ? 0.110 -6.851 2.051 1.00 97.75 95 VAL A CA 1
ATOM 751 C C . VAL A 1 95 ? 0.040 -6.938 0.537 1.00 97.75 95 VAL A C 1
ATOM 753 O O . VAL A 1 95 ? 0.428 -7.936 -0.061 1.00 97.75 95 VAL A O 1
ATOM 756 N N . VAL A 1 96 ? -0.434 -5.867 -0.094 1.00 97.25 96 VAL A N 1
ATOM 757 C CA . VAL A 1 96 ? -0.413 -5.719 -1.551 1.00 97.25 96 VAL A CA 1
ATOM 758 C C . VAL A 1 96 ? 0.205 -4.375 -1.887 1.00 97.25 96 VAL A C 1
ATOM 760 O O . VAL A 1 96 ? -0.374 -3.331 -1.586 1.00 97.25 96 VAL A O 1
ATOM 763 N N . LEU A 1 97 ? 1.366 -4.388 -2.536 1.00 95.56 97 LEU A N 1
ATOM 764 C CA . LEU A 1 97 ? 1.993 -3.173 -3.047 1.00 95.56 97 LEU A CA 1
ATOM 765 C C . LEU A 1 97 ? 2.076 -3.234 -4.573 1.00 95.56 97 LEU A C 1
ATOM 767 O O . LEU A 1 97 ? 2.727 -4.111 -5.140 1.00 95.56 97 LEU A O 1
ATOM 771 N N . GLU A 1 98 ? 1.413 -2.296 -5.244 1.00 94.06 98 GLU A N 1
ATOM 772 C CA . GLU A 1 98 ? 1.439 -2.169 -6.702 1.00 94.06 98 GLU A CA 1
ATOM 773 C C . GLU A 1 98 ? 2.470 -1.132 -7.158 1.00 94.06 98 GLU A C 1
ATOM 775 O O . GLU A 1 98 ? 2.686 -0.100 -6.512 1.00 94.06 98 GLU A O 1
ATOM 780 N N . ASN A 1 99 ? 3.114 -1.423 -8.292 1.00 90.38 99 ASN A N 1
ATOM 781 C CA . ASN A 1 99 ? 3.931 -0.463 -9.013 1.00 90.38 99 ASN A CA 1
ATOM 782 C C . ASN A 1 99 ? 3.989 -0.731 -10.531 1.00 90.38 99 ASN A C 1
ATOM 784 O O . ASN A 1 99 ? 3.524 -1.747 -11.056 1.00 90.38 99 ASN A O 1
ATOM 788 N N . VAL A 1 100 ? 4.603 0.189 -11.277 1.00 86.69 100 VAL A N 1
ATOM 789 C CA . VAL A 1 100 ? 4.845 0.064 -12.720 1.00 86.69 100 VAL A CA 1
ATOM 790 C C . VAL A 1 100 ? 5.844 -1.057 -13.035 1.00 86.69 100 VAL A C 1
ATOM 792 O O . VAL A 1 100 ? 6.796 -1.294 -12.296 1.00 86.69 100 VAL A O 1
ATOM 795 N N . SER A 1 101 ? 5.678 -1.715 -14.187 1.00 81.12 101 SER A N 1
ATOM 796 C CA . SER A 1 101 ? 6.545 -2.826 -14.622 1.00 81.12 101 SER A CA 1
ATOM 797 C C . SER A 1 101 ? 8.027 -2.449 -14.746 1.00 81.12 101 SER A C 1
ATOM 799 O O . SER A 1 101 ? 8.891 -3.290 -14.508 1.00 81.12 101 SER A O 1
ATOM 801 N N . GLY A 1 102 ? 8.325 -1.183 -15.068 1.00 73.19 102 GLY A N 1
ATOM 802 C CA . GLY A 1 102 ? 9.693 -0.668 -15.190 1.00 73.19 102 GLY A CA 1
ATOM 803 C C . GLY A 1 102 ? 10.509 -0.723 -13.895 1.00 73.19 102 GLY A C 1
ATOM 804 O O . GLY A 1 102 ? 11.734 -0.713 -13.963 1.00 73.19 102 GLY A O 1
ATOM 805 N N . MET A 1 103 ? 9.857 -0.856 -12.734 1.00 70.38 103 MET A N 1
ATOM 806 C CA . MET A 1 103 ? 10.538 -1.023 -11.448 1.00 70.38 103 MET A CA 1
ATOM 807 C C . MET A 1 103 ? 11.341 -2.329 -11.382 1.00 70.38 103 MET A C 1
ATOM 809 O O . MET A 1 103 ? 12.386 -2.372 -10.754 1.00 70.38 103 MET A O 1
ATOM 813 N N . LYS A 1 104 ? 10.925 -3.389 -12.088 1.00 64.94 104 LYS A N 1
ATOM 814 C CA . LYS A 1 104 ? 11.687 -4.650 -12.116 1.00 64.94 104 LYS A CA 1
ATOM 815 C C . LYS A 1 104 ? 13.060 -4.499 -12.787 1.00 64.94 104 LYS A C 1
ATOM 817 O O . LYS A 1 104 ? 13.951 -5.311 -12.573 1.00 64.94 104 LYS A O 1
ATOM 822 N N . SER A 1 105 ? 13.244 -3.455 -13.592 1.00 61.09 105 SER A N 1
ATOM 823 C CA . SER A 1 105 ? 14.473 -3.208 -14.347 1.00 61.09 105 SER A CA 1
ATOM 824 C C . SER A 1 105 ? 15.561 -2.48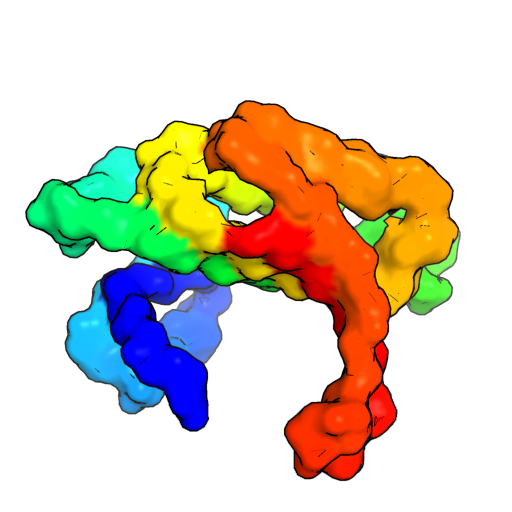5 -13.537 1.00 61.09 105 SER A C 1
ATOM 826 O O . SER A 1 105 ? 16.606 -2.156 -14.095 1.00 61.09 105 SER A O 1
ATOM 828 N N . THR A 1 106 ? 15.336 -2.197 -12.249 1.00 63.47 106 THR A N 1
ATOM 829 C CA . THR A 1 106 ? 16.240 -1.390 -11.407 1.00 63.47 106 THR A CA 1
ATOM 830 C C . THR A 1 106 ? 17.194 -2.224 -10.546 1.00 63.47 106 THR A C 1
ATOM 832 O O . THR A 1 106 ? 17.561 -1.793 -9.456 1.00 63.47 106 THR A O 1
ATOM 835 N N . GLY A 1 107 ? 17.605 -3.404 -11.020 1.00 68.88 107 GLY A N 1
ATOM 836 C CA . GLY A 1 107 ? 18.495 -4.298 -10.271 1.00 68.88 107 GLY A CA 1
ATOM 837 C C . GLY A 1 107 ? 17.826 -4.849 -9.010 1.00 68.88 107 GLY A C 1
ATOM 838 O O . GLY A 1 107 ? 16.665 -5.255 -9.062 1.00 68.88 107 GLY A O 1
ATOM 839 N N . ASP A 1 108 ? 18.541 -4.825 -7.885 1.00 78.00 108 ASP A N 1
ATOM 840 C CA . ASP A 1 108 ? 18.119 -5.463 -6.629 1.00 78.00 108 ASP A CA 1
ATOM 841 C C . ASP A 1 108 ? 17.023 -4.707 -5.860 1.00 78.00 108 ASP A C 1
ATOM 843 O O . ASP A 1 108 ? 16.462 -5.242 -4.912 1.00 78.00 108 ASP A O 1
ATOM 847 N N . PHE A 1 109 ? 16.626 -3.510 -6.303 1.00 80.38 109 PHE A N 1
ATOM 848 C CA . PHE A 1 109 ? 15.690 -2.651 -5.565 1.00 80.38 109 PHE A CA 1
ATOM 849 C C . PHE A 1 109 ? 14.333 -3.307 -5.255 1.00 80.38 109 PHE A C 1
ATOM 851 O O . PHE A 1 109 ? 13.757 -3.076 -4.197 1.00 80.38 109 PHE A O 1
ATOM 858 N N . VAL A 1 110 ? 13.799 -4.132 -6.163 1.00 86.44 110 VAL A N 1
ATOM 859 C CA . VAL A 1 110 ? 12.551 -4.870 -5.892 1.00 86.44 110 VAL A CA 1
ATOM 860 C C . VAL A 1 110 ? 12.773 -5.915 -4.801 1.00 86.44 110 VAL A C 1
ATOM 862 O O . VAL A 1 110 ? 11.933 -6.047 -3.917 1.00 86.44 110 VAL A O 1
ATOM 865 N N . THR A 1 111 ? 13.906 -6.614 -4.840 1.00 89.25 111 THR A N 1
ATOM 866 C CA . THR A 1 111 ? 14.300 -7.594 -3.823 1.00 89.25 111 THR A CA 1
ATOM 867 C C . THR A 1 111 ? 14.518 -6.923 -2.466 1.00 89.25 111 THR A C 1
ATOM 869 O O . THR A 1 111 ? 14.095 -7.464 -1.449 1.00 89.25 111 THR A O 1
ATOM 872 N N . ASP A 1 112 ? 15.105 -5.725 -2.440 1.00 89.00 112 ASP A N 1
ATOM 873 C CA . ASP A 1 112 ? 15.275 -4.941 -1.213 1.00 89.00 112 ASP A CA 1
ATOM 874 C C . ASP A 1 112 ? 13.918 -4.581 -0.599 1.00 89.00 112 ASP A C 1
ATOM 876 O O . ASP A 1 112 ? 13.695 -4.825 0.584 1.00 89.00 112 ASP A O 1
ATOM 880 N N . ILE A 1 113 ? 12.967 -4.096 -1.408 1.00 90.50 113 ILE A N 1
ATOM 881 C CA . ILE A 1 113 ? 11.607 -3.796 -0.937 1.00 90.50 113 ILE A CA 1
ATOM 882 C C . ILE A 1 113 ? 10.895 -5.068 -0.453 1.00 90.50 113 ILE A C 1
ATOM 884 O O . ILE A 1 113 ? 10.240 -5.031 0.588 1.00 90.50 113 ILE A O 1
ATOM 888 N N . GLU A 1 114 ? 11.017 -6.190 -1.172 1.00 94.06 114 GLU A N 1
ATOM 889 C CA . GLU A 1 114 ? 10.485 -7.484 -0.722 1.00 94.06 114 GLU A CA 1
ATOM 890 C C . GLU A 1 114 ? 11.022 -7.840 0.668 1.00 94.06 114 GLU A C 1
ATOM 892 O O . GLU A 1 114 ? 10.235 -8.170 1.554 1.00 94.06 114 GLU A O 1
ATOM 897 N N . ASN A 1 115 ? 12.337 -7.736 0.878 1.00 95.44 115 ASN A N 1
ATOM 898 C CA . ASN A 1 115 ? 12.986 -8.074 2.144 1.00 95.44 115 ASN A CA 1
ATOM 899 C C . ASN A 1 115 ? 12.592 -7.109 3.270 1.00 95.44 115 ASN A C 1
ATOM 901 O O . ASN A 1 115 ? 12.221 -7.561 4.350 1.00 95.44 115 ASN A O 1
ATOM 905 N N . GLU A 1 116 ? 12.607 -5.798 3.016 1.00 94.88 116 GLU A N 1
ATOM 906 C CA . GLU A 1 116 ? 12.246 -4.783 4.010 1.00 94.88 116 GLU A CA 1
ATOM 907 C C . GLU A 1 116 ? 10.782 -4.921 4.465 1.00 94.88 116 GLU A C 1
ATOM 909 O O . GLU A 1 116 ? 10.489 -4.796 5.656 1.00 94.88 116 GLU A O 1
ATOM 914 N N . ILE A 1 117 ? 9.849 -5.197 3.541 1.00 95.69 117 ILE A N 1
ATOM 915 C CA . ILE A 1 117 ? 8.441 -5.443 3.895 1.00 95.69 117 ILE A CA 1
ATOM 916 C C . ILE A 1 117 ? 8.300 -6.785 4.623 1.00 95.69 117 ILE A C 1
ATOM 918 O O . ILE A 1 117 ? 7.583 -6.854 5.622 1.00 95.69 117 ILE A O 1
ATOM 922 N N . SER A 1 118 ? 8.997 -7.828 4.161 1.00 97.06 118 SER A N 1
ATOM 923 C CA . SER A 1 118 ? 8.974 -9.158 4.781 1.00 97.06 118 SER A CA 1
ATOM 924 C C . SER A 1 118 ? 9.420 -9.116 6.242 1.00 97.06 118 SER A C 1
ATOM 926 O O . SER A 1 118 ? 8.736 -9.637 7.122 1.00 97.06 118 SER A O 1
ATOM 928 N N . GLU A 1 119 ? 10.533 -8.435 6.519 1.00 97.38 119 GLU A N 1
ATOM 929 C CA . GLU A 1 119 ? 11.052 -8.243 7.873 1.00 97.38 119 GLU A CA 1
ATOM 930 C C . GLU A 1 119 ? 10.096 -7.396 8.723 1.00 97.38 119 GLU A C 1
ATOM 932 O O . GLU A 1 119 ? 9.806 -7.731 9.870 1.00 97.38 119 GLU A O 1
ATOM 937 N N . ALA A 1 120 ? 9.556 -6.315 8.157 1.00 96.44 120 ALA A N 1
ATOM 938 C CA . ALA A 1 120 ? 8.648 -5.422 8.865 1.00 96.44 120 ALA A CA 1
ATOM 939 C C . ALA A 1 120 ? 7.309 -6.066 9.250 1.00 96.44 120 ALA A C 1
ATOM 941 O O . ALA A 1 120 ? 6.750 -5.710 10.288 1.00 96.44 120 ALA A O 1
ATOM 942 N N . GLY A 1 121 ? 6.784 -6.949 8.399 1.00 95.50 121 GLY A N 1
ATOM 943 C CA . GLY A 1 121 ? 5.504 -7.630 8.589 1.00 95.50 121 GLY A CA 1
ATOM 944 C C . GLY A 1 121 ? 5.617 -9.039 9.167 1.00 95.50 121 GLY A C 1
ATOM 945 O O . GLY A 1 121 ? 4.588 -9.654 9.422 1.00 95.50 121 GLY A O 1
ATOM 946 N N . ASN A 1 122 ? 6.835 -9.558 9.364 1.00 96.19 122 ASN A N 1
ATOM 947 C CA . ASN A 1 122 ? 7.083 -10.960 9.715 1.00 96.19 122 ASN A CA 1
ATOM 948 C C . ASN A 1 122 ? 6.348 -11.936 8.769 1.00 96.19 122 ASN A C 1
ATOM 950 O O . ASN A 1 122 ? 5.601 -12.816 9.199 1.00 96.19 122 ASN A O 1
ATOM 954 N N . MET A 1 123 ? 6.529 -11.723 7.466 1.00 96.38 123 MET A N 1
ATOM 955 C CA . MET A 1 123 ? 5.800 -12.391 6.381 1.00 96.38 123 MET A CA 1
ATOM 956 C C . MET A 1 123 ? 6.718 -12.540 5.146 1.00 96.38 123 MET A C 1
ATOM 958 O O . MET A 1 123 ? 7.782 -11.932 5.125 1.00 96.38 123 MET A O 1
ATOM 962 N N . LYS A 1 124 ? 6.387 -13.342 4.125 1.00 97.00 124 LYS A N 1
ATOM 963 C CA . LYS A 1 124 ? 7.269 -13.634 2.970 1.00 97.00 124 LYS A CA 1
ATOM 964 C C . LYS A 1 124 ? 6.844 -12.964 1.652 1.00 97.00 124 LYS A C 1
ATOM 966 O O . LYS A 1 124 ? 6.502 -13.611 0.668 1.00 97.00 124 LYS A O 1
ATOM 971 N N . VAL A 1 125 ? 7.037 -11.658 1.551 1.00 96.69 125 VAL A N 1
ATOM 972 C CA . VAL A 1 125 ? 6.654 -10.905 0.350 1.00 96.69 125 VAL A CA 1
ATOM 973 C C . VAL A 1 125 ? 7.441 -11.323 -0.895 1.00 96.69 125 VAL A C 1
ATOM 975 O O . VAL A 1 125 ? 8.671 -11.441 -0.892 1.00 96.69 125 VAL A O 1
ATOM 978 N N . LYS A 1 126 ? 6.713 -11.519 -1.999 1.00 95.81 126 LYS A N 1
ATOM 979 C CA . LYS A 1 126 ? 7.258 -11.793 -3.334 1.00 95.81 126 LYS A CA 1
ATOM 980 C C . LYS A 1 126 ? 6.594 -10.930 -4.396 1.00 95.81 126 LYS A C 1
ATOM 982 O O . LYS A 1 126 ? 5.412 -10.611 -4.311 1.00 95.81 126 LYS A O 1
ATOM 987 N N . SER A 1 127 ? 7.345 -10.585 -5.437 1.00 93.88 127 SER A N 1
ATOM 988 C CA . SER A 1 127 ? 6.853 -9.798 -6.564 1.00 93.88 127 SER A CA 1
ATOM 989 C C . SER A 1 127 ? 6.548 -10.637 -7.807 1.00 93.88 127 SER A C 1
ATOM 991 O O . SER A 1 127 ? 7.229 -11.613 -8.135 1.00 93.88 127 SER A O 1
ATOM 993 N N . LYS A 1 128 ? 5.525 -10.225 -8.562 1.00 94.31 128 LYS A N 1
ATOM 994 C CA . LYS A 1 128 ? 5.180 -10.795 -9.869 1.00 94.31 128 LYS A CA 1
ATOM 995 C C . LYS A 1 128 ? 4.736 -9.704 -10.839 1.00 94.31 128 LYS A C 1
ATOM 997 O O . LYS A 1 128 ? 4.100 -8.728 -10.452 1.00 94.31 128 LYS A O 1
ATOM 1002 N N . LEU A 1 129 ? 5.067 -9.875 -12.120 1.00 94.38 129 LEU A N 1
ATOM 1003 C CA . LEU A 1 129 ? 4.484 -9.065 -13.189 1.00 94.38 129 LEU A CA 1
ATOM 1004 C C . LEU A 1 129 ? 3.132 -9.658 -13.583 1.00 94.38 129 LEU A C 1
ATOM 1006 O O . LEU A 1 129 ? 3.067 -10.823 -13.972 1.00 94.38 129 LEU A O 1
ATOM 1010 N N . LEU A 1 130 ? 2.080 -8.852 -13.490 1.00 96.06 130 LEU A N 1
ATOM 1011 C CA . LEU A 1 130 ? 0.724 -9.205 -13.891 1.00 96.06 130 LEU A CA 1
ATOM 1012 C C . LEU A 1 130 ? 0.332 -8.392 -15.122 1.00 96.06 130 LEU A C 1
ATOM 1014 O O . LEU A 1 130 ? 0.533 -7.175 -15.158 1.00 96.06 130 LEU A O 1
ATOM 1018 N N . PHE A 1 131 ? -0.217 -9.063 -16.131 1.00 96.88 131 PHE A N 1
ATOM 1019 C CA . PHE A 1 131 ? -0.671 -8.447 -17.370 1.00 96.88 131 PHE A CA 1
ATOM 1020 C C . PHE A 1 131 ? -2.198 -8.379 -17.368 1.00 96.88 131 PHE A C 1
ATOM 1022 O O . PHE A 1 131 ? -2.863 -9.404 -17.312 1.00 96.88 131 PHE A O 1
ATOM 1029 N N . ALA A 1 132 ? -2.763 -7.169 -17.387 1.00 97.25 132 ALA A N 1
ATOM 1030 C CA . ALA A 1 132 ? -4.203 -6.956 -17.221 1.00 97.25 132 ALA A CA 1
ATOM 1031 C C . ALA A 1 132 ? -5.102 -7.761 -18.194 1.00 97.25 132 ALA A C 1
ATOM 1033 O O . ALA A 1 132 ? -6.162 -8.212 -17.751 1.00 97.25 132 ALA A O 1
ATOM 1034 N N . PRO A 1 133 ? -4.708 -8.020 -19.462 1.00 97.75 133 PRO A N 1
ATOM 1035 C CA . PRO A 1 133 ? -5.469 -8.888 -20.363 1.00 97.75 133 PRO A CA 1
ATOM 1036 C C . PRO A 1 133 ? -5.612 -10.334 -19.893 1.00 97.75 133 PRO A C 1
ATOM 1038 O O . PRO A 1 133 ? -6.651 -10.934 -20.156 1.00 97.75 133 PRO A O 1
ATOM 1041 N N . ASP A 1 134 ? -4.662 -10.856 -19.112 1.00 97.88 134 ASP A N 1
ATOM 1042 C CA . ASP A 1 134 ? -4.769 -12.195 -18.508 1.00 97.88 134 ASP A CA 1
ATOM 1043 C C . ASP A 1 134 ? -5.901 -12.267 -17.462 1.00 97.88 134 ASP A C 1
ATOM 1045 O O . ASP A 1 134 ? -6.306 -13.349 -17.043 1.00 97.88 134 ASP A O 1
ATOM 1049 N N . TYR A 1 135 ? -6.437 -11.110 -17.057 1.00 96.25 135 TYR A N 1
ATOM 1050 C CA . TYR A 1 135 ? -7.521 -10.950 -16.088 1.00 96.25 135 TYR A CA 1
ATOM 1051 C C . TYR A 1 135 ? -8.788 -10.344 -16.718 1.00 96.25 135 TYR A C 1
ATOM 1053 O O . TYR A 1 135 ? -9.627 -9.783 -16.014 1.00 96.25 135 TYR A O 1
ATOM 1061 N N . GLY A 1 136 ? -8.936 -10.438 -18.045 1.00 96.75 136 GLY A N 1
ATOM 1062 C CA . GLY A 1 136 ? -10.158 -10.047 -18.760 1.00 96.75 136 GLY A CA 1
ATOM 1063 C C . GLY A 1 136 ? -10.299 -8.550 -19.054 1.00 96.75 136 GLY A C 1
ATOM 1064 O O . GLY A 1 136 ? -11.378 -8.107 -19.444 1.00 96.75 136 GLY A O 1
ATOM 1065 N N . VAL A 1 137 ? -9.234 -7.756 -18.890 1.00 97.12 137 VAL A N 1
ATOM 1066 C CA . VAL A 1 137 ? -9.249 -6.318 -19.199 1.00 97.12 137 VAL A CA 1
ATOM 1067 C C . VAL A 1 137 ? -8.644 -6.077 -20.589 1.00 97.12 137 VAL A C 1
ATOM 1069 O O . VAL A 1 137 ? -7.462 -6.362 -20.778 1.00 97.12 137 VAL A O 1
ATOM 1072 N N . PRO A 1 138 ? -9.374 -5.493 -21.563 1.00 96.81 138 PRO A N 1
ATOM 1073 C CA . PRO A 1 138 ? -8.874 -5.248 -22.921 1.00 96.81 138 PRO A CA 1
ATOM 1074 C C . PRO A 1 138 ? -7.946 -4.019 -22.980 1.00 96.81 138 PRO A C 1
ATOM 1076 O O . PRO A 1 138 ? -8.144 -3.087 -23.754 1.00 96.81 138 PRO A O 1
ATOM 1079 N N . GLN A 1 139 ? -6.926 -3.993 -22.123 1.00 97.06 139 GLN A N 1
ATOM 1080 C CA . GLN A 1 139 ? -5.941 -2.926 -22.026 1.00 97.06 139 GLN A CA 1
ATOM 1081 C C . GLN A 1 139 ? -4.553 -3.532 -21.843 1.00 97.06 139 GLN A C 1
ATOM 1083 O O . GLN A 1 139 ? -4.311 -4.251 -20.877 1.00 97.06 139 GLN A O 1
ATOM 1088 N N . SER A 1 140 ? -3.607 -3.170 -22.711 1.00 96.06 140 SER A N 1
ATOM 1089 C CA . SER A 1 140 ? -2.200 -3.536 -22.523 1.00 96.06 140 SER A CA 1
ATOM 1090 C C . SER A 1 140 ? -1.608 -2.769 -21.336 1.00 96.06 140 SER A C 1
ATOM 1092 O O . SER A 1 140 ? -1.161 -1.626 -21.458 1.00 96.06 140 SER A O 1
ATOM 1094 N N . ARG A 1 141 ? -1.668 -3.381 -20.151 1.00 94.69 141 ARG A N 1
ATOM 1095 C CA . ARG A 1 141 ? -1.174 -2.808 -18.899 1.00 94.69 141 ARG A CA 1
ATOM 1096 C C . ARG A 1 141 ? -0.519 -3.894 -18.058 1.00 94.69 141 ARG A C 1
ATOM 1098 O O . ARG A 1 141 ? -1.199 -4.722 -17.461 1.00 94.69 141 ARG A O 1
ATOM 1105 N N . THR A 1 142 ? 0.806 -3.850 -17.976 1.00 94.88 142 THR A N 1
ATOM 1106 C CA . THR A 1 142 ? 1.586 -4.702 -17.070 1.00 94.88 142 THR A CA 1
ATOM 1107 C C . THR A 1 142 ? 1.909 -3.944 -15.787 1.00 94.88 142 THR A C 1
ATOM 1109 O O . THR A 1 142 ? 2.320 -2.775 -15.835 1.00 94.88 142 THR A O 1
ATOM 1112 N N . ARG A 1 143 ? 1.737 -4.604 -14.641 1.00 94.19 143 ARG A N 1
ATOM 1113 C CA . ARG A 1 143 ? 2.061 -4.076 -13.312 1.00 94.19 143 ARG A CA 1
ATOM 1114 C C . ARG A 1 143 ? 2.901 -5.045 -12.511 1.00 94.19 143 ARG A C 1
ATOM 1116 O O . ARG A 1 143 ? 2.736 -6.252 -12.633 1.00 94.19 143 ARG A O 1
ATOM 1123 N N . LEU A 1 144 ? 3.826 -4.495 -11.737 1.00 92.88 144 LEU A N 1
ATOM 1124 C CA . LEU A 1 144 ? 4.544 -5.228 -10.712 1.00 92.88 144 LEU A CA 1
ATOM 1125 C C . LEU A 1 144 ? 3.669 -5.225 -9.461 1.00 92.88 144 LEU A C 1
ATOM 1127 O O . LEU A 1 144 ? 3.241 -4.164 -9.015 1.00 92.88 144 LEU A O 1
ATOM 1131 N N . VAL A 1 145 ? 3.393 -6.401 -8.919 1.00 95.69 145 VAL A N 1
ATOM 1132 C CA . VAL A 1 145 ? 2.616 -6.564 -7.691 1.00 95.69 145 VAL A CA 1
ATOM 1133 C C . VAL A 1 145 ? 3.463 -7.347 -6.707 1.00 95.69 145 VAL A C 1
ATOM 1135 O O . VAL A 1 145 ? 3.911 -8.444 -7.037 1.00 95.69 145 VAL A O 1
ATOM 1138 N N . LEU A 1 146 ? 3.697 -6.767 -5.534 1.00 95.12 146 LEU A N 1
ATOM 1139 C CA . LEU A 1 146 ? 4.283 -7.431 -4.379 1.00 95.12 146 LEU A CA 1
ATOM 1140 C C . LEU A 1 146 ? 3.141 -7.932 -3.496 1.00 95.12 146 LEU A C 1
ATOM 1142 O O . LEU A 1 146 ? 2.221 -7.164 -3.203 1.00 95.12 146 LEU A O 1
ATOM 1146 N N . LEU A 1 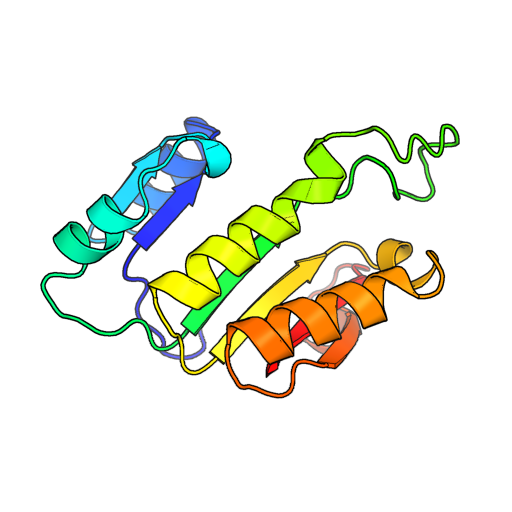147 ? 3.197 -9.203 -3.114 1.00 94.56 147 LEU A N 1
ATOM 1147 C CA . LEU A 1 147 ? 2.147 -9.903 -2.383 1.00 94.56 147 LEU A CA 1
ATOM 1148 C C . LEU A 1 147 ? 2.755 -10.894 -1.384 1.00 94.56 147 LEU A C 1
ATOM 1150 O O . LEU A 1 147 ? 3.813 -11.466 -1.656 1.00 94.56 147 LEU A O 1
ATOM 1154 N N . GLU A 1 148 ? 2.040 -11.103 -0.282 1.00 81.25 148 GLU A N 1
ATOM 1155 C CA . GLU A 1 148 ? 2.152 -12.231 0.651 1.00 81.25 148 GLU A CA 1
ATOM 1156 C C . GLU A 1 148 ? 0.760 -12.623 1.147 1.00 81.25 148 GLU A C 1
ATOM 1158 O O . GLU A 1 148 ? 0.008 -11.685 1.497 1.00 81.25 148 GLU A O 1
#

Secondary structure (DSSP, 8-state):
--S----EEEES-HHHHHHHHHH-TTSEEEES-TTTS-HHHHHHHHTTPPPSEEEEE----SS-TT-----TT-GGGGHHHHHHHHHHHH--SEEEEEEEGGGGGSTTHHHHHHHHHHHHHTS--EEEEEEGGGGT-SS--EEEEEE-

pLDDT: mean 86.81, std 14.46, range [41.56, 97.94]

Sequence (148 aa):
MAGFEIAIGCDIHQPSITTFKTNHPNVFSVLGDVKKVNPNSFKQILDGRQVDVLIGGVPCQGFSLNNRKRHQADERNLLYKEFIRFVKLLNPKVVVLENVSGMKSTGDFVTDIENEISEAGNMKVKSKLLFAPDYGVPQSRTRLVLLE